Protein AF-A0A921BM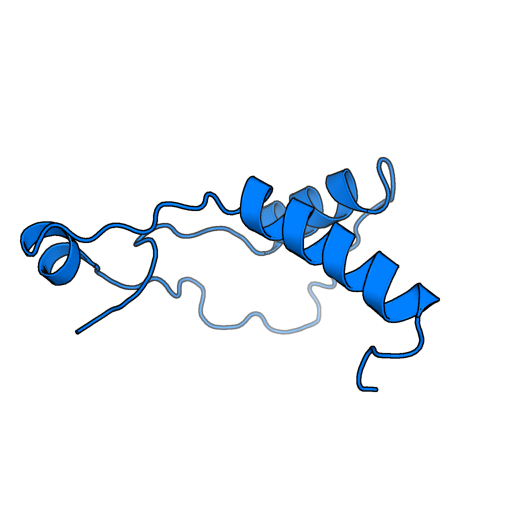G9-F1 (afdb_monomer)

Foldseek 3Di:
DDDDAQDWDDPVVVVQLLCCQPPPPDDDDDDPVDDDDDPDDGDDCVVVVVVVDHDDADPSNVSNVVVVVVVVCVVVVNDDD

Nearest PDB structures (foldseek):
  4rku-assembly1_4  TM=2.940E-01  e=6.194E+00  Pisum sativum

Solvent-accessible surface area (backbone atoms only — not comparable to full-atom values): 5404 Å² total; per-residue (Å²): 133,58,85,64,76,54,67,79,80,55,72,64,60,52,51,50,53,51,35,60,72,75,46,67,89,66,88,85,85,83,72,79,88,55,84,78,76,78,94,75,89,65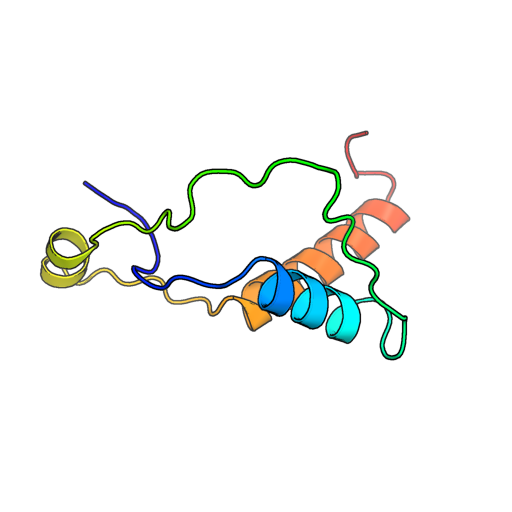,55,79,31,64,77,39,45,76,71,74,47,73,72,84,74,52,70,70,60,51,49,51,55,49,49,53,51,50,56,51,31,52,75,71,68,64,61,87,127

Secondary structure (DSSP, 8-state):
---S-S----HHHHHHHHHHHHSTTPPP---TTSPP--S------HHHHHTT----S-HHHHHHHHHHHHHHHHHTT----

pLDDT: mean 95.66, std 3.92, range [68.69, 98.25]

Radius of gyration: 16.29 Å; Cα contacts (8 Å, |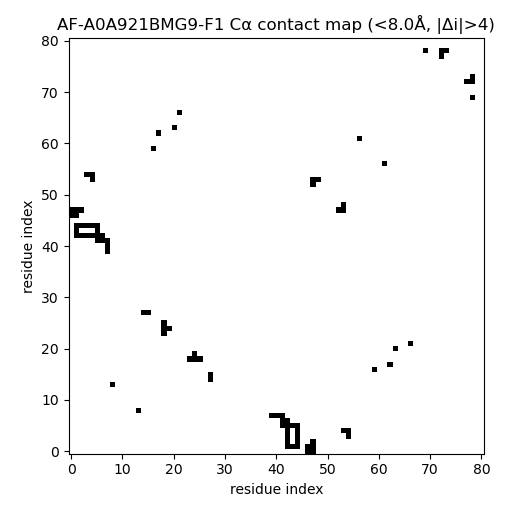Δi|>4): 45; chains: 1; bounding box: 35×34×40 Å

Structure (mmCIF, N/CA/C/O backbone):
data_AF-A0A921BMG9-F1
#
_entry.id   AF-A0A921BMG9-F1
#
loop_
_atom_site.group_PDB
_atom_site.id
_atom_site.type_symbol
_atom_site.label_atom_id
_atom_site.label_alt_id
_atom_site.label_comp_id
_atom_site.label_asym_id
_atom_site.label_entity_id
_atom_site.label_seq_id
_atom_site.pdbx_PDB_ins_code
_atom_site.Cartn_x
_atom_site.Cartn_y
_atom_site.Cartn_z
_atom_site.occupancy
_atom_site.B_iso_or_equiv
_atom_site.auth_seq_id
_atom_site.auth_comp_id
_atom_site.auth_asym_id
_atom_site.auth_atom_id
_atom_site.pdbx_PDB_model_num
ATOM 1 N N . MET A 1 1 ? -2.484 -10.046 19.274 1.00 90.69 1 MET A N 1
ATOM 2 C CA . MET A 1 1 ? -3.393 -9.013 18.739 1.00 90.69 1 MET A CA 1
ATOM 3 C C . MET A 1 1 ? -2.964 -8.773 17.310 1.00 90.69 1 MET A C 1
ATOM 5 O O . MET A 1 1 ? -1.783 -8.516 17.119 1.00 90.69 1 MET A O 1
ATOM 9 N N . ASN A 1 2 ? -3.857 -8.926 16.337 1.00 97.56 2 ASN A N 1
ATOM 10 C CA . ASN A 1 2 ? -3.536 -8.615 14.946 1.00 97.56 2 ASN A CA 1
ATOM 11 C C . ASN A 1 2 ? -3.709 -7.111 14.731 1.00 97.56 2 ASN A C 1
ATOM 13 O O . ASN A 1 2 ? -4.708 -6.562 15.182 1.00 97.56 2 ASN A O 1
ATOM 17 N N . VAL A 1 3 ? -2.751 -6.466 14.066 1.00 97.12 3 VAL A N 1
ATOM 18 C CA . VAL A 1 3 ? -2.806 -5.041 13.713 1.00 97.12 3 VAL A CA 1
ATOM 19 C C . VAL A 1 3 ? -2.707 -4.943 12.198 1.00 97.12 3 VAL A C 1
ATOM 21 O O . VAL A 1 3 ? -1.727 -5.399 11.614 1.00 97.12 3 VAL A O 1
ATOM 24 N N . GLY A 1 4 ? -3.737 -4.398 11.563 1.00 96.06 4 GLY A N 1
ATOM 25 C CA . GLY A 1 4 ? -3.841 -4.289 10.113 1.00 96.06 4 GLY A CA 1
ATOM 26 C C . GLY A 1 4 ? -5.197 -3.728 9.701 1.00 96.06 4 GLY A C 1
ATOM 27 O O . GLY A 1 4 ? -5.987 -3.323 10.552 1.00 96.06 4 GLY A O 1
ATOM 28 N N . THR A 1 5 ? -5.467 -3.723 8.400 1.00 97.25 5 THR A N 1
ATOM 29 C CA . THR A 1 5 ? -6.719 -3.205 7.824 1.00 97.25 5 THR A CA 1
ATOM 30 C C . THR A 1 5 ? -7.827 -4.258 7.750 1.00 97.25 5 THR A C 1
ATOM 32 O O . THR A 1 5 ? -8.996 -3.908 7.671 1.00 97.25 5 THR A O 1
ATOM 35 N N . GLY A 1 6 ? -7.478 -5.551 7.744 1.00 96.44 6 GLY A N 1
ATOM 36 C CA . GLY A 1 6 ? -8.426 -6.637 7.454 1.00 96.44 6 GLY A CA 1
ATOM 37 C C . GLY A 1 6 ? -8.866 -6.713 5.987 1.00 96.44 6 GLY A C 1
ATOM 38 O O . GLY A 1 6 ? -9.673 -7.571 5.631 1.00 96.44 6 GLY A O 1
ATOM 39 N N . VAL A 1 7 ? -8.315 -5.844 5.138 1.00 95.25 7 VAL A N 1
ATOM 40 C CA . VAL A 1 7 ? -8.590 -5.755 3.703 1.00 95.25 7 VAL A CA 1
ATOM 41 C C . VAL A 1 7 ? -7.416 -6.356 2.937 1.00 95.25 7 VAL A C 1
ATOM 43 O O . VAL A 1 7 ? -6.263 -6.216 3.344 1.00 95.25 7 VAL A O 1
ATOM 46 N N . ASP A 1 8 ? -7.728 -7.048 1.846 1.00 94.81 8 ASP A N 1
ATOM 47 C CA . ASP A 1 8 ? -6.755 -7.658 0.941 1.00 94.81 8 ASP A CA 1
ATOM 48 C C . ASP A 1 8 ? -6.772 -6.939 -0.413 1.00 94.81 8 ASP A C 1
ATOM 50 O O . ASP A 1 8 ? -7.766 -6.301 -0.763 1.00 94.81 8 ASP A O 1
ATOM 54 N N . LEU A 1 9 ? -5.678 -7.048 -1.161 1.00 95.31 9 LEU A N 1
ATOM 55 C CA . LEU A 1 9 ? -5.473 -6.398 -2.455 1.00 95.31 9 LEU A CA 1
ATOM 56 C C . LEU A 1 9 ? -4.567 -7.278 -3.317 1.00 95.31 9 LEU A C 1
ATOM 58 O O . LEU A 1 9 ? -3.586 -7.843 -2.826 1.00 95.31 9 LEU A O 1
ATOM 62 N N . THR A 1 10 ? -4.845 -7.370 -4.613 1.00 96.00 10 THR A N 1
ATOM 63 C CA . THR A 1 10 ? -3.953 -8.083 -5.530 1.00 96.00 10 THR A CA 1
ATOM 64 C C . THR A 1 10 ? -2.659 -7.302 -5.781 1.00 96.00 10 THR A C 1
ATOM 66 O O . THR A 1 10 ? -2.613 -6.072 -5.746 1.00 96.00 10 THR A O 1
ATOM 69 N N . ILE A 1 11 ? -1.588 -8.017 -6.135 1.00 95.56 11 ILE A N 1
ATOM 70 C CA . ILE A 1 11 ? -0.327 -7.391 -6.571 1.00 95.56 11 ILE A CA 1
ATOM 71 C C . ILE A 1 11 ? -0.542 -6.482 -7.787 1.00 95.56 11 ILE A C 1
ATOM 73 O O . ILE A 1 11 ? 0.107 -5.444 -7.905 1.00 95.56 11 ILE A O 1
ATOM 77 N N . ARG A 1 12 ? -1.468 -6.854 -8.679 1.00 95.94 12 ARG A N 1
ATOM 78 C CA . ARG A 1 12 ? -1.818 -6.058 -9.854 1.00 95.94 12 ARG A CA 1
ATOM 79 C C . ARG A 1 12 ? -2.414 -4.711 -9.462 1.00 95.94 12 ARG A C 1
ATOM 81 O O . ARG A 1 12 ? -1.889 -3.697 -9.902 1.00 95.94 12 ARG A O 1
ATOM 88 N N . GLU A 1 13 ? -3.445 -4.699 -8.620 1.00 96.94 13 GLU A N 1
ATOM 89 C CA . GLU A 1 13 ? -4.095 -3.454 -8.189 1.00 96.94 13 GLU A CA 1
ATOM 90 C C . GLU A 1 13 ? -3.112 -2.542 -7.441 1.00 96.94 13 GLU A C 1
ATOM 92 O O . GLU A 1 13 ? -3.103 -1.330 -7.659 1.00 96.94 13 GLU A O 1
ATOM 97 N N . LEU A 1 14 ? -2.225 -3.113 -6.614 1.00 97.25 14 LEU A N 1
ATOM 98 C CA . LEU A 1 14 ? -1.163 -2.347 -5.956 1.00 97.25 14 LEU A CA 1
ATOM 99 C C . LEU A 1 14 ? -0.214 -1.706 -6.974 1.00 97.25 14 LEU A C 1
ATOM 101 O O . LEU A 1 14 ? 0.066 -0.511 -6.890 1.00 97.25 14 LEU A O 1
ATOM 105 N N . ALA A 1 15 ? 0.282 -2.492 -7.932 1.00 97.31 15 ALA A N 1
ATOM 106 C CA . ALA A 1 15 ? 1.210 -2.015 -8.953 1.00 97.31 15 ALA A CA 1
ATOM 107 C C . ALA A 1 15 ? 0.576 -0.936 -9.843 1.00 97.31 15 ALA A C 1
ATOM 109 O O . ALA A 1 15 ? 1.227 0.056 -10.160 1.00 97.31 15 ALA A O 1
ATOM 110 N N . GLU A 1 16 ? -0.695 -1.101 -10.211 1.00 97.44 16 GLU A N 1
ATOM 111 C CA . GLU A 1 16 ? -1.467 -0.122 -10.979 1.00 97.44 16 GLU A CA 1
ATOM 112 C C . GLU A 1 16 ? -1.672 1.175 -10.190 1.00 97.44 16 GLU A C 1
ATOM 114 O O . GLU A 1 16 ? -1.423 2.250 -10.728 1.00 97.44 16 GLU A O 1
ATOM 119 N N . THR A 1 17 ? -2.002 1.085 -8.898 1.00 97.12 17 THR A N 1
ATOM 120 C CA . THR A 1 17 ? -2.137 2.260 -8.019 1.00 97.12 17 THR A CA 1
ATOM 121 C C . THR A 1 17 ? -0.820 3.031 -7.912 1.00 97.12 17 THR A C 1
ATOM 123 O O . THR A 1 17 ? -0.798 4.256 -8.015 1.00 97.12 17 THR A O 1
ATOM 126 N N . VAL A 1 18 ? 0.302 2.324 -7.738 1.00 97.75 18 VAL A N 1
ATOM 127 C CA . VAL A 1 18 ? 1.633 2.948 -7.694 1.00 97.75 18 VAL A CA 1
ATOM 128 C C . VAL A 1 18 ? 1.997 3.566 -9.045 1.00 97.75 18 VAL A C 1
ATOM 130 O O . VAL A 1 18 ? 2.497 4.688 -9.074 1.00 97.75 18 VAL A O 1
ATOM 133 N N . ARG A 1 19 ? 1.727 2.883 -10.167 1.00 97.88 19 ARG A N 1
ATOM 134 C CA . ARG A 1 19 ? 1.929 3.438 -11.515 1.00 97.88 19 ARG A CA 1
ATOM 135 C C . ARG A 1 19 ? 1.158 4.743 -11.678 1.00 97.88 19 ARG A C 1
ATOM 137 O O . ARG A 1 19 ? 1.751 5.734 -12.085 1.00 97.88 19 ARG A O 1
ATOM 144 N N . ASP A 1 20 ? -0.132 4.750 -11.362 1.00 97.12 20 ASP A N 1
ATOM 145 C CA . ASP A 1 20 ? -0.991 5.923 -11.556 1.00 97.12 20 ASP A CA 1
ATOM 146 C C . ASP A 1 20 ? -0.573 7.102 -10.674 1.00 97.12 20 ASP A C 1
ATOM 148 O O . ASP A 1 20 ? -0.759 8.252 -11.059 1.00 97.12 20 ASP A O 1
ATOM 152 N N . LEU A 1 21 ? 0.041 6.830 -9.521 1.00 97.00 21 LEU A N 1
ATOM 153 C CA . LEU A 1 21 ? 0.604 7.860 -8.654 1.00 97.00 21 LEU A CA 1
ATOM 154 C C . LEU A 1 21 ? 1.953 8.400 -9.162 1.00 97.00 21 LEU A C 1
ATOM 156 O O . LEU A 1 21 ? 2.191 9.605 -9.113 1.00 97.00 21 LEU A O 1
ATOM 160 N N . VAL A 1 22 ? 2.855 7.521 -9.605 1.00 96.75 22 VAL A N 1
ATOM 161 C CA . VAL A 1 22 ? 4.270 7.862 -9.846 1.00 96.75 22 VAL A CA 1
ATOM 162 C C . VAL A 1 22 ? 4.552 8.201 -11.308 1.00 96.75 22 VAL A C 1
ATOM 164 O O . VAL A 1 22 ? 5.299 9.134 -11.598 1.00 96.75 22 VAL A O 1
ATOM 167 N N . TYR A 1 23 ? 3.986 7.437 -12.240 1.00 96.12 23 TYR A N 1
ATOM 168 C CA . TYR A 1 23 ? 4.207 7.606 -13.674 1.00 96.12 23 TYR A CA 1
ATOM 169 C C . TYR A 1 23 ? 2.964 7.172 -14.473 1.00 96.12 23 TYR A C 1
ATOM 171 O O . TYR A 1 23 ? 2.916 6.062 -15.023 1.00 96.12 23 TYR A O 1
ATOM 179 N N . PRO A 1 24 ? 1.936 8.039 -14.529 1.00 96.19 24 PRO A N 1
ATOM 180 C CA . PRO A 1 24 ? 0.698 7.748 -15.239 1.00 96.19 24 PRO A CA 1
ATOM 181 C C . PRO A 1 24 ? 0.957 7.385 -16.705 1.00 96.19 24 PRO A C 1
ATOM 183 O O . PRO A 1 24 ? 1.702 8.070 -17.404 1.00 96.19 24 PRO A O 1
ATOM 186 N N . GLY A 1 25 ? 0.310 6.320 -17.182 1.00 93.50 25 GLY A N 1
ATOM 187 C CA . GLY A 1 25 ? 0.402 5.881 -18.578 1.00 93.50 25 GLY A CA 1
ATOM 188 C C . GLY A 1 25 ? 1.581 4.962 -18.914 1.00 93.50 25 GLY A C 1
ATOM 189 O O . GLY A 1 25 ? 1.722 4.595 -20.076 1.00 93.50 25 GLY A O 1
ATOM 190 N N . ALA A 1 26 ? 2.405 4.556 -17.941 1.00 96.56 26 ALA A N 1
ATOM 191 C CA . ALA A 1 26 ? 3.370 3.476 -18.162 1.00 96.56 26 ALA A CA 1
ATOM 192 C C . ALA A 1 26 ? 2.691 2.113 -18.372 1.00 96.56 26 ALA A C 1
ATOM 194 O O . ALA A 1 26 ? 1.710 1.770 -17.708 1.00 96.56 26 ALA A O 1
ATOM 195 N N . ASP A 1 27 ? 3.294 1.285 -19.220 1.00 97.06 27 ASP A N 1
ATOM 196 C CA . ASP A 1 27 ? 2.910 -0.115 -19.357 1.00 97.06 27 ASP A CA 1
ATOM 197 C C . ASP A 1 27 ? 3.486 -0.955 -18.208 1.00 97.06 27 ASP A C 1
ATOM 199 O O . ASP A 1 27 ? 4.674 -0.876 -17.884 1.00 97.06 27 ASP A O 1
ATOM 203 N N . LEU A 1 28 ? 2.646 -1.801 -17.603 1.00 96.94 28 LEU A N 1
ATOM 204 C CA . LEU A 1 28 ? 3.065 -2.780 -16.597 1.00 96.94 28 LEU A CA 1
ATOM 205 C C . LEU A 1 28 ? 3.167 -4.172 -17.223 1.00 96.94 28 LEU A C 1
ATOM 207 O O . LEU A 1 28 ? 2.188 -4.697 -17.755 1.00 96.94 28 LEU A O 1
ATOM 211 N N . ALA A 1 29 ? 4.336 -4.800 -17.095 1.00 96.56 29 ALA A N 1
ATOM 212 C CA . ALA A 1 29 ? 4.561 -6.189 -17.482 1.00 96.56 29 ALA A CA 1
ATOM 213 C C . ALA A 1 29 ? 4.683 -7.082 -16.238 1.00 96.56 29 ALA A C 1
ATOM 215 O O . ALA A 1 29 ? 5.456 -6.790 -15.327 1.00 96.56 29 ALA A O 1
ATOM 216 N N . PHE A 1 30 ? 3.938 -8.189 -16.219 1.00 95.75 30 PHE A N 1
ATOM 217 C CA . PHE A 1 30 ? 3.973 -9.187 -15.149 1.00 95.75 30 PHE A CA 1
ATOM 218 C C . PHE A 1 30 ? 4.628 -10.465 -15.680 1.00 95.75 30 PHE A C 1
ATOM 220 O O . PHE A 1 30 ? 4.114 -11.091 -16.607 1.00 95.75 30 PHE A O 1
ATOM 227 N N . ASP A 1 31 ? 5.772 -10.838 -15.109 1.00 96.12 31 ASP A N 1
ATOM 228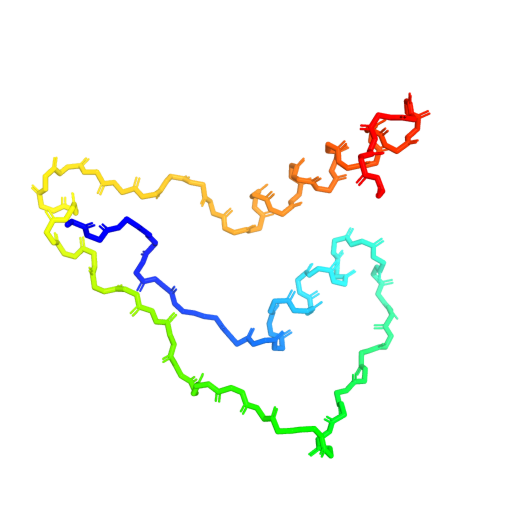 C CA . ASP A 1 31 ? 6.536 -12.024 -15.503 1.00 96.12 31 ASP A CA 1
ATOM 229 C C . ASP A 1 31 ? 5.988 -13.285 -14.818 1.00 96.12 31 ASP A C 1
ATOM 231 O O . ASP A 1 31 ? 6.341 -13.599 -13.682 1.00 96.12 31 ASP A O 1
ATOM 235 N N . VAL A 1 32 ? 5.140 -14.023 -15.537 1.00 94.56 32 VAL A N 1
ATOM 236 C CA . VAL A 1 32 ? 4.503 -15.264 -15.056 1.00 94.56 32 VAL A CA 1
ATOM 237 C C . VAL A 1 32 ? 5.449 -16.467 -14.990 1.00 94.56 32 VAL A C 1
ATOM 239 O O . VAL A 1 32 ? 5.037 -17.545 -14.566 1.00 94.56 32 VAL A O 1
ATOM 242 N N . SER A 1 33 ? 6.709 -16.327 -15.422 1.00 97.12 33 SER A N 1
ATOM 243 C CA . SER A 1 33 ? 7.709 -17.390 -15.250 1.00 97.12 33 SER A CA 1
ATOM 244 C C . SER A 1 33 ? 8.212 -17.488 -13.808 1.00 97.12 33 SER A C 1
ATOM 246 O O . SER A 1 33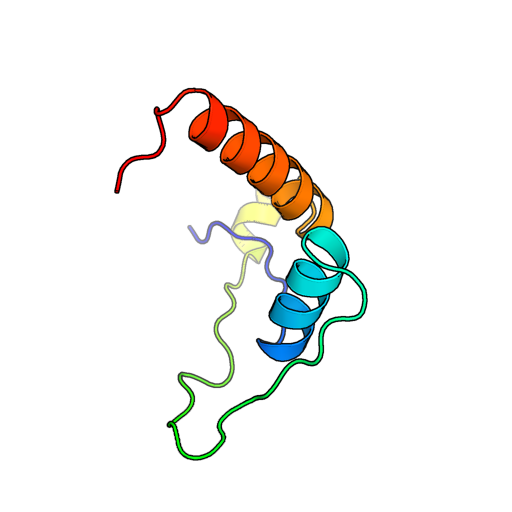 ? 8.776 -18.513 -13.416 1.00 97.12 33 SER A O 1
ATOM 248 N N . ARG A 1 34 ? 8.001 -16.439 -13.002 1.00 94.19 34 ARG A N 1
ATOM 249 C CA . ARG A 1 34 ? 8.368 -16.413 -11.585 1.00 94.19 34 ARG A CA 1
ATOM 250 C C . ARG A 1 34 ? 7.229 -16.965 -10.726 1.00 94.19 34 ARG A C 1
ATOM 252 O O . ARG A 1 34 ? 6.072 -16.652 -10.992 1.00 94.19 34 ARG A O 1
ATOM 259 N N . PRO A 1 35 ? 7.535 -17.771 -9.694 1.00 93.94 35 PRO A N 1
ATOM 260 C CA . PRO A 1 35 ? 6.506 -18.314 -8.821 1.00 93.94 35 PRO A CA 1
ATOM 261 C C . PRO A 1 35 ? 5.889 -17.211 -7.960 1.00 93.94 35 PRO A C 1
ATOM 263 O O . PRO A 1 35 ? 6.605 -16.396 -7.371 1.00 93.94 35 PRO A O 1
ATOM 266 N N . ASP A 1 36 ? 4.566 -17.239 -7.839 1.00 93.19 36 ASP A N 1
ATOM 267 C CA . ASP A 1 36 ? 3.847 -16.422 -6.869 1.00 93.19 36 ASP A CA 1
ATOM 268 C C . ASP A 1 36 ? 4.045 -16.941 -5.437 1.00 93.19 36 ASP A C 1
ATOM 270 O O . ASP A 1 36 ? 4.361 -18.110 -5.191 1.00 93.19 36 ASP A O 1
ATOM 274 N N . GLY A 1 37 ? 3.8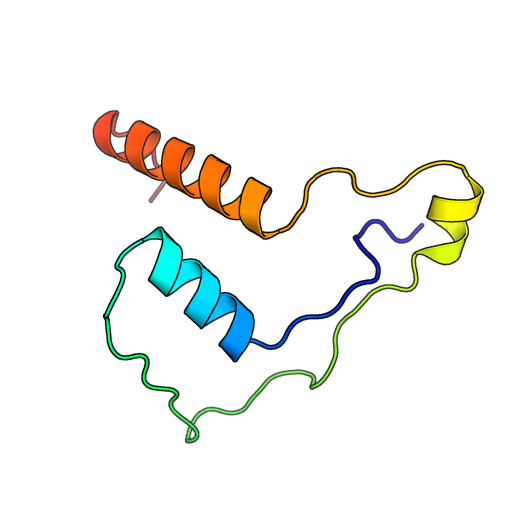54 -16.039 -4.472 1.00 91.62 37 GLY A N 1
ATOM 275 C CA . GLY A 1 37 ? 3.829 -16.374 -3.052 1.00 91.62 37 GLY A CA 1
ATOM 276 C C . GLY A 1 37 ? 2.509 -17.016 -2.609 1.00 91.62 37 GLY A C 1
ATOM 277 O O . GLY A 1 37 ? 1.768 -17.611 -3.386 1.00 91.62 37 GLY A O 1
ATOM 278 N N . MET A 1 38 ? 2.191 -16.877 -1.319 1.00 91.25 38 MET A N 1
ATOM 279 C CA . MET A 1 38 ? 0.894 -17.317 -0.792 1.00 91.25 38 MET A CA 1
ATOM 280 C C . MET A 1 38 ? -0.250 -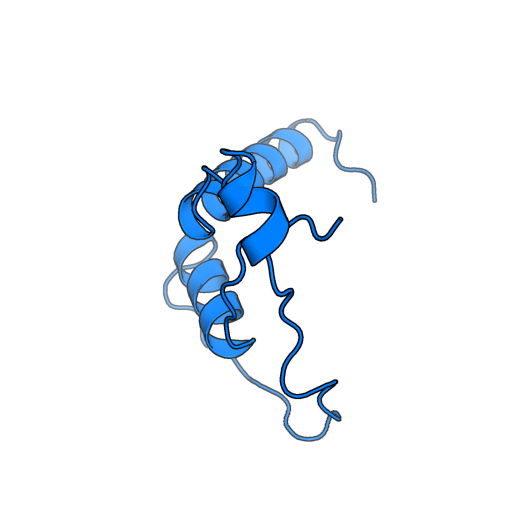16.543 -1.475 1.00 91.25 38 MET A C 1
ATOM 282 O O . MET A 1 38 ? -0.213 -15.313 -1.436 1.00 91.25 38 MET A O 1
ATOM 286 N N . PRO A 1 39 ? -1.290 -17.216 -2.014 1.00 88.94 39 PRO A N 1
ATOM 287 C CA . PRO A 1 39 ? -2.353 -16.556 -2.784 1.00 88.94 39 PRO A CA 1
ATOM 288 C C . PRO A 1 39 ? -3.145 -15.489 -2.024 1.00 88.94 39 PRO A C 1
ATOM 290 O O . PRO A 1 39 ? -3.729 -14.604 -2.636 1.00 88.94 39 PRO A O 1
ATOM 293 N N . ARG A 1 40 ? -3.204 -15.595 -0.692 1.00 92.50 40 ARG A N 1
ATOM 294 C CA . ARG A 1 40 ? -3.919 -14.662 0.179 1.00 92.50 40 ARG A CA 1
ATOM 295 C C . ARG A 1 40 ? -3.203 -14.537 1.512 1.00 92.50 40 ARG A C 1
ATOM 297 O O . ARG A 1 40 ? -2.937 -15.546 2.170 1.00 92.50 40 ARG A O 1
ATOM 304 N N . LYS A 1 41 ? -2.917 -13.303 1.924 1.00 91.94 41 LYS A N 1
ATOM 305 C CA . LYS A 1 41 ? -2.244 -13.004 3.192 1.00 91.94 41 LYS A CA 1
ATOM 306 C C . LYS A 1 41 ? -2.849 -11.760 3.838 1.00 91.94 41 LYS A C 1
ATOM 308 O O . LYS A 1 41 ? -2.300 -10.670 3.749 1.00 91.94 41 LYS A O 1
ATOM 313 N N . VAL A 1 42 ? -3.959 -11.960 4.540 1.00 95.81 42 VAL A N 1
ATOM 314 C CA . VAL A 1 42 ? -4.700 -10.913 5.254 1.00 95.81 42 VAL A CA 1
ATOM 315 C C . VAL A 1 42 ? -4.938 -11.330 6.703 1.00 95.81 42 VAL A C 1
ATOM 317 O O . VAL A 1 42 ? -5.062 -12.518 7.006 1.00 95.81 42 VAL A O 1
ATOM 320 N N . LEU A 1 43 ? -4.965 -10.357 7.610 1.00 96.62 43 LEU A N 1
ATOM 321 C CA . LEU A 1 43 ? -5.216 -10.583 9.031 1.00 96.62 43 LEU A CA 1
ATOM 322 C C . LEU A 1 43 ? -6.712 -10.491 9.339 1.00 96.62 43 LEU A C 1
ATOM 324 O O . LEU A 1 43 ? -7.382 -9.584 8.860 1.00 96.62 43 LEU A O 1
ATOM 328 N N . ASP A 1 44 ? -7.215 -11.365 10.211 1.00 97.38 44 ASP A N 1
ATOM 329 C CA . ASP A 1 44 ? -8.474 -11.104 10.917 1.00 97.38 44 ASP A CA 1
ATOM 330 C C . ASP A 1 44 ? -8.218 -10.050 12.004 1.00 97.38 44 ASP A C 1
ATOM 332 O O . ASP A 1 44 ? -7.371 -10.251 12.881 1.00 97.38 44 ASP A O 1
ATOM 336 N N . VAL A 1 45 ? -8.921 -8.920 11.924 1.00 97.88 45 VAL A N 1
ATOM 337 C CA . VAL A 1 45 ? -8.767 -7.764 12.821 1.00 97.88 45 VAL A CA 1
ATOM 338 C C . VAL A 1 45 ? -9.968 -7.547 13.746 1.00 97.88 45 VAL A C 1
ATOM 340 O O . VAL A 1 45 ? -9.965 -6.581 14.506 1.00 97.88 45 VAL A O 1
ATOM 343 N N . SER A 1 46 ? -10.949 -8.459 13.749 1.00 97.62 46 SER A N 1
ATOM 344 C CA . SER A 1 46 ? -12.183 -8.387 14.554 1.00 97.62 46 SER A CA 1
ATOM 345 C C . SER A 1 46 ? -11.930 -7.966 16.003 1.00 97.62 46 SER A C 1
ATOM 347 O O . SER A 1 46 ? -12.473 -6.967 16.469 1.00 97.62 46 SER A O 1
ATOM 349 N N . ARG A 1 47 ? -11.005 -8.649 16.684 1.00 97.88 47 ARG A N 1
ATOM 350 C CA . ARG A 1 47 ? -10.651 -8.365 18.083 1.00 97.88 47 ARG A CA 1
ATOM 351 C C . ARG A 1 47 ? -10.126 -6.944 18.316 1.00 97.88 47 ARG A C 1
ATOM 353 O O . ARG A 1 47 ? -10.322 -6.400 19.396 1.00 97.88 47 ARG A O 1
ATOM 360 N N . LEU A 1 48 ? -9.402 -6.361 17.361 1.00 97.69 48 LEU A N 1
ATOM 361 C CA . LEU A 1 48 ? -8.865 -5.006 17.509 1.00 97.69 48 LEU A CA 1
ATOM 362 C C . LEU A 1 48 ? -9.946 -3.953 17.223 1.00 97.69 48 LEU A C 1
ATOM 364 O O . LEU A 1 48 ? -10.039 -2.960 17.943 1.00 97.69 48 LEU A O 1
ATOM 368 N N . THR A 1 49 ? -10.814 -4.230 16.248 1.00 97.25 49 THR A N 1
ATOM 369 C CA . THR A 1 49 ? -12.004 -3.424 15.948 1.00 97.25 49 THR A CA 1
ATOM 370 C C . THR A 1 49 ? -12.994 -3.398 17.113 1.00 97.25 49 THR A C 1
ATOM 372 O O . THR A 1 49 ? -13.487 -2.330 17.462 1.00 97.25 49 THR A O 1
ATOM 375 N N . GLU A 1 50 ? -13.230 -4.529 17.785 1.00 98.00 50 GLU A N 1
ATOM 376 C CA . GLU A 1 50 ? -14.058 -4.613 19.003 1.00 98.00 50 GLU A CA 1
ATOM 377 C C . GLU A 1 50 ? -13.521 -3.753 20.156 1.00 98.00 50 GLU A C 1
ATOM 379 O O . GLU A 1 50 ? -14.289 -3.265 20.983 1.00 98.00 50 GLU A O 1
ATOM 384 N N . LEU A 1 51 ? -12.204 -3.532 20.200 1.00 97.88 51 LEU A N 1
ATOM 385 C CA . LEU A 1 51 ? -11.553 -2.643 21.165 1.00 97.88 51 LEU A CA 1
ATOM 386 C C . LEU A 1 51 ? -11.613 -1.161 20.756 1.00 97.88 51 LEU A C 1
ATOM 388 O O . LEU A 1 51 ? -11.024 -0.319 21.432 1.00 97.88 51 LEU A O 1
ATOM 392 N N . GLY A 1 52 ? -12.317 -0.834 19.670 1.00 97.81 52 GLY A N 1
ATOM 393 C CA . GLY A 1 52 ? -12.521 0.533 19.195 1.00 97.81 52 GLY A CA 1
ATOM 394 C C . GLY A 1 52 ? -11.379 1.085 18.344 1.00 97.81 52 GLY A C 1
ATOM 395 O O . GLY A 1 52 ? -11.346 2.288 18.098 1.00 97.81 52 GLY A O 1
ATOM 396 N N . TRP A 1 53 ? -10.443 0.242 17.898 1.00 98.00 53 TRP A N 1
ATOM 397 C CA . TRP A 1 53 ? -9.363 0.663 17.008 1.00 98.00 53 TRP A CA 1
ATOM 398 C C . TRP A 1 53 ? -9.583 0.148 15.587 1.00 98.00 53 TRP A C 1
ATOM 400 O O . TRP A 1 53 ? -9.799 -1.042 15.360 1.00 98.00 53 TRP A O 1
ATOM 410 N N . THR A 1 54 ? -9.449 1.041 14.613 1.00 97.25 54 THR A N 1
ATOM 411 C CA . THR A 1 54 ? -9.430 0.723 13.183 1.00 97.25 54 THR A CA 1
ATOM 412 C C . THR A 1 54 ? -8.329 1.528 12.508 1.00 97.25 54 THR A C 1
ATOM 414 O O . THR A 1 54 ? -8.068 2.667 12.900 1.00 97.25 54 THR A O 1
ATOM 417 N N . ALA A 1 55 ? -7.689 0.956 11.485 1.00 97.12 55 ALA A N 1
ATOM 418 C CA . ALA A 1 55 ? -6.782 1.719 10.636 1.00 97.12 55 ALA A CA 1
ATOM 419 C C . ALA A 1 55 ? -7.554 2.888 10.002 1.00 97.12 55 ALA A C 1
ATOM 421 O O . ALA A 1 55 ? -8.642 2.686 9.472 1.00 97.12 55 ALA A O 1
ATOM 422 N N . SER A 1 56 ? -7.018 4.103 10.113 1.00 97.19 56 SER A N 1
ATOM 423 C CA . SER A 1 56 ? -7.692 5.331 9.671 1.00 97.19 56 SER A CA 1
ATOM 424 C C . SER A 1 56 ? -7.167 5.883 8.348 1.00 97.19 56 SER A C 1
ATOM 426 O O . SER A 1 56 ? -7.789 6.771 7.782 1.00 97.19 56 SER A O 1
ATOM 428 N N . THR A 1 57 ? -6.007 5.407 7.897 1.00 97.50 57 THR A N 1
ATOM 429 C CA . THR A 1 57 ? -5.366 5.855 6.659 1.00 97.50 57 THR A CA 1
ATOM 430 C C . THR A 1 57 ? -5.648 4.842 5.565 1.00 97.50 57 THR A C 1
ATOM 432 O O . THR A 1 57 ? -5.272 3.672 5.686 1.00 97.50 57 THR A O 1
ATOM 435 N N . GLU A 1 58 ? -6.286 5.300 4.496 1.00 96.94 58 GLU A N 1
ATOM 436 C CA . GLU A 1 58 ? -6.528 4.488 3.308 1.00 96.94 58 GLU A CA 1
ATOM 437 C C . GLU A 1 58 ? -5.224 4.243 2.541 1.00 96.94 58 GLU A C 1
ATOM 439 O O . GLU A 1 58 ? -4.299 5.059 2.569 1.00 96.94 58 GLU A O 1
ATOM 444 N N . LEU A 1 59 ? -5.143 3.130 1.805 1.00 96.81 59 LEU A N 1
ATOM 445 C CA . LEU A 1 59 ? -3.915 2.768 1.089 1.00 96.81 59 LEU A CA 1
ATOM 446 C C . LEU A 1 59 ? -3.476 3.859 0.100 1.00 96.81 59 LEU A C 1
ATOM 448 O O . LEU A 1 59 ? -2.295 4.189 0.048 1.00 96.81 59 LEU A O 1
ATOM 452 N N . ALA A 1 60 ? -4.412 4.434 -0.659 1.00 95.75 60 ALA A N 1
ATOM 453 C CA . ALA A 1 60 ? -4.106 5.480 -1.635 1.00 95.75 60 ALA A CA 1
ATOM 454 C C . ALA A 1 60 ? -3.525 6.746 -0.975 1.00 95.75 60 ALA A C 1
ATOM 456 O O . ALA A 1 60 ? -2.562 7.320 -1.482 1.00 95.75 60 ALA A O 1
ATOM 457 N N . GLU A 1 61 ? -4.063 7.145 0.181 1.00 97.88 61 GLU A N 1
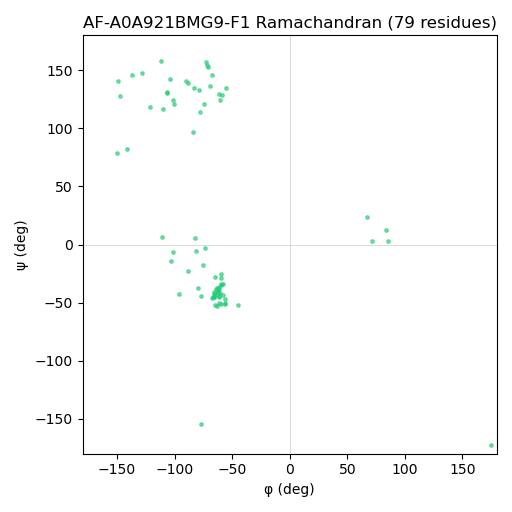ATOM 458 C CA . GLU A 1 61 ? -3.570 8.282 0.970 1.00 97.88 61 GLU A CA 1
ATOM 459 C C . GLU A 1 61 ? -2.169 8.002 1.537 1.00 97.88 61 GLU A C 1
ATOM 461 O O . GLU A 1 61 ? -1.256 8.829 1.438 1.00 97.88 61 GLU A O 1
ATOM 466 N N . GLY A 1 62 ? -1.972 6.799 2.083 1.00 98.12 62 GLY A N 1
ATOM 467 C CA . GLY A 1 62 ? -0.675 6.341 2.573 1.00 98.12 62 GLY A CA 1
ATOM 468 C C . GLY A 1 62 ? 0.389 6.294 1.473 1.00 98.12 62 GLY A C 1
ATOM 469 O O . GLY A 1 62 ? 1.518 6.729 1.690 1.00 98.12 62 GLY A O 1
ATOM 470 N N . LEU A 1 63 ? 0.042 5.820 0.273 1.00 98.25 63 LEU A N 1
ATOM 471 C CA . LEU A 1 63 ? 0.951 5.793 -0.877 1.00 98.25 63 LEU A CA 1
ATOM 472 C C . LEU A 1 63 ? 1.325 7.205 -1.342 1.00 98.25 63 LEU A C 1
ATOM 474 O O . LEU A 1 63 ? 2.507 7.466 -1.557 1.00 98.25 63 LEU A O 1
ATOM 478 N N . ALA A 1 64 ? 0.352 8.115 -1.455 1.00 98.00 64 ALA A N 1
ATOM 479 C CA . ALA A 1 64 ? 0.588 9.498 -1.870 1.00 98.00 64 ALA A CA 1
ATOM 480 C C . ALA A 1 64 ? 1.551 10.226 -0.919 1.00 98.00 64 ALA A C 1
ATOM 482 O O . ALA A 1 64 ? 2.572 10.754 -1.360 1.00 98.00 64 ALA A O 1
ATOM 483 N N . SER A 1 65 ? 1.274 10.174 0.386 1.00 98.12 65 SER A N 1
ATOM 484 C CA . SER A 1 65 ? 2.137 10.779 1.412 1.00 98.12 65 SER A CA 1
ATOM 485 C C . SER A 1 65 ? 3.528 10.136 1.470 1.00 98.12 65 SER A C 1
ATOM 487 O O . SER A 1 65 ? 4.533 10.829 1.626 1.00 98.12 65 SER A O 1
ATOM 489 N N . THR A 1 66 ? 3.616 8.816 1.283 1.00 97.69 66 THR A N 1
ATOM 490 C CA . THR A 1 66 ? 4.904 8.106 1.225 1.00 97.69 66 THR A CA 1
ATOM 491 C C . THR A 1 66 ? 5.722 8.530 0.008 1.00 97.69 66 THR A C 1
ATOM 493 O O . THR A 1 66 ? 6.934 8.714 0.120 1.00 97.69 66 THR A O 1
ATOM 496 N N . TYR A 1 67 ? 5.083 8.699 -1.150 1.00 97.38 67 TYR A N 1
ATOM 497 C CA . TYR A 1 67 ? 5.759 9.147 -2.363 1.00 97.38 67 TYR A CA 1
ATOM 498 C C . TYR A 1 67 ? 6.275 10.585 -2.227 1.00 97.38 67 TYR A C 1
ATOM 500 O O . TYR A 1 67 ? 7.438 10.850 -2.531 1.00 97.38 67 TYR A O 1
ATOM 508 N N . GLU A 1 68 ? 5.459 11.493 -1.688 1.00 97.69 68 GLU A N 1
ATOM 509 C CA . GLU A 1 68 ? 5.872 12.866 -1.377 1.00 97.69 68 GLU A CA 1
ATOM 510 C C . GLU A 1 68 ? 7.086 12.890 -0.438 1.00 97.69 68 GLU A C 1
ATOM 512 O O . GLU A 1 68 ? 8.109 13.509 -0.751 1.00 97.69 68 GLU A O 1
ATOM 517 N N . TRP A 1 69 ? 7.021 12.144 0.670 1.00 97.31 69 TRP A N 1
ATOM 518 C CA . TRP A 1 69 ? 8.153 11.997 1.582 1.00 97.31 69 TRP A CA 1
ATOM 519 C C . TRP A 1 69 ? 9.396 11.465 0.861 1.00 97.31 69 TRP A C 1
ATOM 521 O O . TRP A 1 69 ? 10.478 12.028 1.019 1.00 97.31 69 TRP A O 1
ATOM 531 N N . PHE A 1 70 ? 9.255 10.412 0.049 1.00 96.56 70 PHE A N 1
ATOM 532 C CA . PHE A 1 70 ? 10.376 9.787 -0.652 1.00 96.56 70 PHE A CA 1
ATOM 533 C C . PHE A 1 70 ? 11.056 10.760 -1.618 1.00 96.56 70 PHE A C 1
ATOM 535 O O . PHE A 1 70 ? 12.279 10.865 -1.612 1.00 96.56 70 PHE A O 1
ATOM 542 N N . THR A 1 71 ? 10.283 11.507 -2.411 1.00 96.12 71 THR A N 1
ATOM 543 C CA . THR A 1 71 ? 10.831 12.507 -3.345 1.00 96.12 71 THR A CA 1
ATOM 544 C C . THR A 1 71 ? 11.545 13.649 -2.624 1.00 96.12 71 THR A C 1
ATOM 546 O O . THR A 1 71 ? 12.619 14.062 -3.061 1.00 96.12 71 THR A O 1
ATOM 549 N N . THR A 1 72 ? 11.009 14.099 -1.486 1.00 97.44 72 THR A N 1
ATOM 550 C CA . THR A 1 72 ? 11.641 15.118 -0.635 1.00 97.44 72 THR A CA 1
ATOM 551 C C . THR A 1 72 ? 12.951 14.595 -0.053 1.00 97.44 72 THR A C 1
ATOM 553 O O . THR A 1 72 ? 14.008 15.189 -0.246 1.00 97.44 72 THR A O 1
ATOM 556 N N . ALA A 1 73 ? 12.913 13.421 0.580 1.00 96.69 73 ALA A N 1
ATOM 557 C CA . ALA A 1 73 ? 14.091 12.793 1.163 1.00 96.69 73 ALA A CA 1
ATOM 558 C C . ALA A 1 73 ? 15.177 12.512 0.113 1.00 96.69 73 ALA A C 1
ATOM 560 O O . ALA A 1 7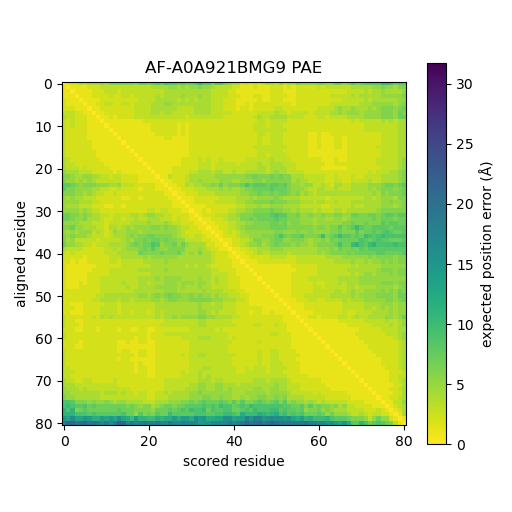3 ? 16.369 12.590 0.419 1.00 96.69 73 ALA A O 1
ATOM 561 N N . LEU A 1 74 ? 14.779 12.172 -1.119 1.00 95.88 74 LEU A N 1
ATOM 562 C CA . LEU A 1 74 ? 15.691 11.933 -2.234 1.00 95.88 74 LEU A CA 1
ATOM 563 C C . LEU A 1 74 ? 16.386 13.228 -2.663 1.00 95.88 74 LEU A C 1
ATOM 565 O O . LEU A 1 74 ? 17.604 13.226 -2.834 1.00 95.88 74 LEU A O 1
ATOM 569 N N . ALA A 1 75 ? 15.634 14.324 -2.795 1.00 95.56 75 ALA A N 1
ATOM 570 C CA . ALA A 1 75 ? 16.184 15.642 -3.106 1.00 95.56 75 ALA A CA 1
ATOM 571 C C . ALA A 1 75 ? 17.150 16.137 -2.015 1.00 95.56 75 ALA A C 1
ATOM 573 O O . ALA A 1 75 ? 18.187 16.720 -2.327 1.00 95.56 75 ALA A O 1
ATOM 574 N N . ASP A 1 76 ? 16.851 15.827 -0.753 1.00 96.25 76 ASP A N 1
ATOM 575 C CA . ASP A 1 76 ? 17.667 16.203 0.404 1.00 96.25 76 ASP A CA 1
ATOM 576 C C . ASP A 1 76 ? 18.869 15.265 0.643 1.00 96.25 76 ASP A C 1
ATOM 578 O O . ASP A 1 76 ? 19.682 15.508 1.535 1.00 96.25 76 ASP A O 1
ATOM 582 N N . GLY A 1 77 ? 18.991 14.168 -0.115 1.00 94.31 77 GLY A N 1
ATOM 583 C CA . GLY A 1 77 ? 20.055 13.173 0.063 1.00 94.31 77 GLY A CA 1
ATOM 584 C C . GLY A 1 77 ? 19.960 12.378 1.374 1.00 94.31 77 GLY A C 1
ATOM 585 O O . GLY A 1 77 ? 20.968 11.873 1.865 1.00 94.31 77 GLY A O 1
ATOM 586 N N . THR A 1 78 ? 18.765 12.274 1.962 1.00 94.56 78 THR A N 1
ATOM 587 C CA . THR A 1 78 ? 18.519 11.603 3.255 1.00 94.56 78 THR A CA 1
ATOM 588 C C . THR A 1 78 ? 17.933 10.197 3.119 1.00 94.56 78 THR A C 1
ATOM 590 O O . THR A 1 78 ? 17.827 9.472 4.114 1.00 94.56 78 THR A O 1
ATOM 593 N N . VAL A 1 79 ? 17.587 9.775 1.897 1.00 91.19 79 VAL A N 1
ATOM 594 C CA . VAL A 1 79 ? 17.209 8.384 1.606 1.00 91.19 79 VAL A CA 1
ATOM 595 C C . VAL A 1 79 ? 18.381 7.464 1.946 1.00 91.19 79 VAL A C 1
ATOM 597 O O . VAL A 1 79 ? 19.488 7.628 1.438 1.00 91.19 79 VAL A O 1
ATOM 600 N N . ARG A 1 80 ? 18.133 6.470 2.805 1.00 81.62 80 ARG A N 1
ATOM 601 C CA . ARG A 1 80 ? 19.115 5.424 3.111 1.00 81.62 80 ARG A CA 1
ATOM 602 C C . ARG A 1 80 ? 19.130 4.411 1.966 1.00 81.62 80 ARG A C 1
ATOM 604 O O . ARG A 1 80 ? 18.124 3.738 1.752 1.00 81.62 80 ARG A O 1
ATOM 611 N N . THR A 1 81 ? 20.247 4.334 1.250 1.00 68.69 81 THR A N 1
ATOM 612 C CA . THR A 1 81 ? 20.540 3.310 0.231 1.00 68.69 81 THR A CA 1
ATOM 613 C C . THR A 1 81 ? 21.252 2.111 0.828 1.00 68.69 81 THR A C 1
ATOM 615 O O . THR A 1 81 ? 22.136 2.351 1.684 1.00 68.69 81 THR A O 1
#

Sequence (81 aa):
MNVGTGVDLTIRELAETVRDLVYPGADLAFDVSRPDGMPRKVLDVSRLTELGWTASTELAEGLASTYEWFTTALADGTVRT

Mean predicted aligned error: 3.44 Å